Protein AF-A0A9J6PQ79-F1 (afdb_monomer)

Radius of gyration: 10.24 Å; Cα contacts (8 Å, |Δi|>4): 74; chains: 1; bounding box: 23×20×22 Å

Structure (mmCIF, N/CA/C/O backbone):
data_AF-A0A9J6PQ79-F1
#
_entry.id   AF-A0A9J6PQ79-F1
#
loop_
_atom_site.group_PDB
_atom_site.id
_atom_site.type_symbol
_atom_site.label_atom_id
_atom_site.label_alt_id
_atom_site.label_comp_id
_atom_site.label_asym_id
_atom_site.label_entity_id
_atom_site.label_seq_id
_atom_site.pdbx_PDB_ins_code
_atom_site.Cartn_x
_atom_site.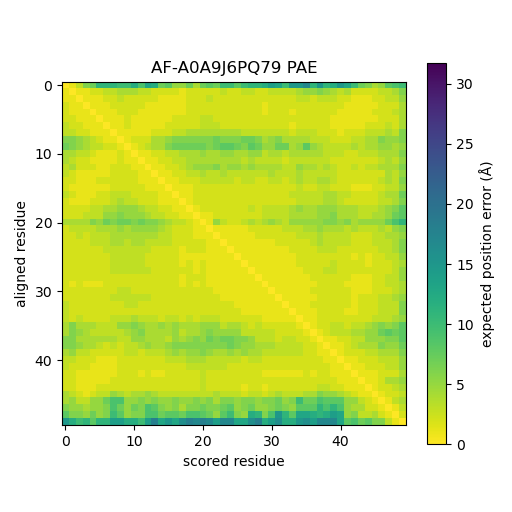Cartn_y
_atom_site.Cartn_z
_atom_site.occupancy
_atom_site.B_iso_or_equiv
_atom_site.auth_seq_id
_atom_site.auth_comp_id
_atom_site.auth_asym_id
_atom_site.auth_atom_id
_atom_site.pdbx_PDB_model_num
ATOM 1 N N . MET A 1 1 ? 6.894 -7.163 -10.742 1.00 82.38 1 MET A N 1
ATOM 2 C CA . MET A 1 1 ? 5.434 -6.993 -10.551 1.00 82.38 1 MET A CA 1
ATOM 3 C C . MET A 1 1 ? 5.187 -7.162 -9.073 1.00 82.38 1 MET A C 1
ATOM 5 O O . MET A 1 1 ? 5.570 -8.203 -8.555 1.00 82.38 1 MET A O 1
ATOM 9 N N . HIS A 1 2 ? 4.605 -6.151 -8.433 1.00 92.44 2 HIS A N 1
ATOM 10 C CA . HIS A 1 2 ? 4.356 -6.137 -6.989 1.00 92.44 2 HIS A CA 1
ATOM 11 C C . HIS A 1 2 ? 2.862 -6.297 -6.743 1.00 92.44 2 HIS A C 1
ATOM 13 O O . HIS A 1 2 ? 2.055 -5.725 -7.480 1.00 92.44 2 HIS A O 1
ATOM 19 N N . GLU A 1 3 ? 2.489 -7.092 -5.747 1.00 95.25 3 GLU A N 1
ATOM 20 C CA . GLU A 1 3 ? 1.097 -7.231 -5.334 1.00 95.25 3 GLU A CA 1
ATOM 21 C C . GLU A 1 3 ? 0.795 -6.245 -4.203 1.00 95.25 3 GLU A C 1
ATOM 23 O O . GLU A 1 3 ? 1.524 -6.149 -3.218 1.00 95.25 3 GLU A O 1
ATOM 28 N N . VAL A 1 4 ? -0.307 -5.521 -4.361 1.00 95.56 4 VAL A N 1
ATOM 29 C CA . VAL A 1 4 ? -0.852 -4.584 -3.385 1.00 95.56 4 VAL A CA 1
ATOM 30 C C . VAL A 1 4 ? -2.168 -5.146 -2.869 1.00 95.56 4 VAL A C 1
ATOM 32 O O . VAL A 1 4 ? -3.022 -5.584 -3.642 1.00 95.56 4 VAL A O 1
ATOM 35 N N . VAL A 1 5 ? -2.341 -5.108 -1.555 1.00 96.38 5 VAL A N 1
ATOM 36 C CA . VAL A 1 5 ? -3.522 -5.586 -0.843 1.00 96.38 5 VAL A CA 1
ATOM 37 C C . VAL A 1 5 ? -4.252 -4.392 -0.243 1.00 96.38 5 VAL A C 1
ATOM 39 O O . VAL A 1 5 ? -3.635 -3.562 0.422 1.00 96.38 5 VAL A O 1
ATOM 42 N N . ALA A 1 6 ? -5.559 -4.309 -0.480 1.00 95.06 6 ALA A N 1
ATOM 43 C CA . ALA A 1 6 ? -6.441 -3.315 0.116 1.00 95.06 6 ALA A CA 1
ATOM 44 C C . ALA A 1 6 ? -7.142 -3.895 1.351 1.00 95.06 6 ALA A C 1
ATOM 46 O O . ALA A 1 6 ? -7.736 -4.976 1.281 1.00 95.06 6 ALA A O 1
ATOM 47 N N . PHE A 1 7 ? -7.105 -3.151 2.451 1.00 95.69 7 PHE A N 1
ATOM 48 C CA . PHE A 1 7 ? -7.768 -3.468 3.712 1.00 95.69 7 PHE A CA 1
ATOM 49 C C . PHE A 1 7 ? -8.839 -2.428 4.038 1.00 95.69 7 PHE A C 1
ATOM 51 O O . PHE A 1 7 ? -8.602 -1.243 3.828 1.00 95.69 7 PHE A O 1
ATOM 58 N N . GLU A 1 8 ? -9.963 -2.874 4.592 1.00 95.12 8 GLU A N 1
ATOM 59 C CA . GLU A 1 8 ? -10.995 -2.059 5.248 1.00 95.12 8 GLU A CA 1
ATOM 60 C C . GLU A 1 8 ? -11.189 -2.622 6.658 1.00 95.12 8 GLU A C 1
ATOM 62 O O . GLU A 1 8 ? -11.417 -3.823 6.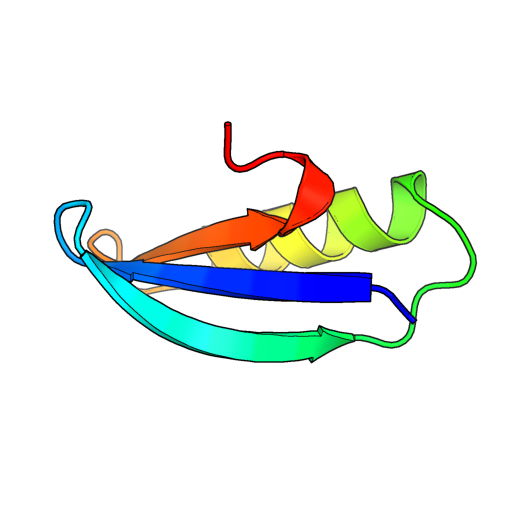788 1.00 95.12 8 GLU A O 1
ATOM 67 N N . ASP A 1 9 ? -11.041 -1.808 7.708 1.00 90.06 9 ASP A N 1
ATOM 68 C CA . ASP A 1 9 ? -11.159 -2.262 9.109 1.00 90.06 9 ASP A CA 1
ATOM 69 C C . ASP A 1 9 ? -10.370 -3.562 9.413 1.00 90.06 9 ASP A C 1
ATOM 71 O O . ASP A 1 9 ? -10.887 -4.508 10.004 1.00 90.06 9 ASP A O 1
ATOM 75 N N . ASP A 1 10 ? -9.114 -3.641 8.959 1.00 86.81 10 ASP A N 1
ATOM 76 C CA . ASP A 1 10 ? -8.231 -4.822 9.055 1.00 86.81 10 ASP A CA 1
ATOM 77 C C . ASP A 1 10 ? -8.698 -6.086 8.294 1.00 86.81 10 ASP A C 1
ATOM 79 O O . ASP A 1 10 ? -8.049 -7.135 8.352 1.00 86.81 10 ASP A O 1
ATOM 83 N N . HIS A 1 11 ? -9.761 -5.999 7.494 1.00 92.12 11 HIS A N 1
ATOM 84 C CA . HIS A 1 11 ? -10.201 -7.059 6.591 1.00 92.12 11 HIS A CA 1
ATOM 85 C C . HIS A 1 11 ? -9.666 -6.839 5.175 1.00 92.12 11 HIS A C 1
ATOM 87 O O . HIS A 1 11 ? -9.886 -5.793 4.569 1.00 92.12 11 HIS A O 1
ATOM 93 N N . GLN A 1 12 ? -8.991 -7.843 4.608 1.00 93.81 12 GLN A N 1
ATOM 94 C CA . GLN A 1 1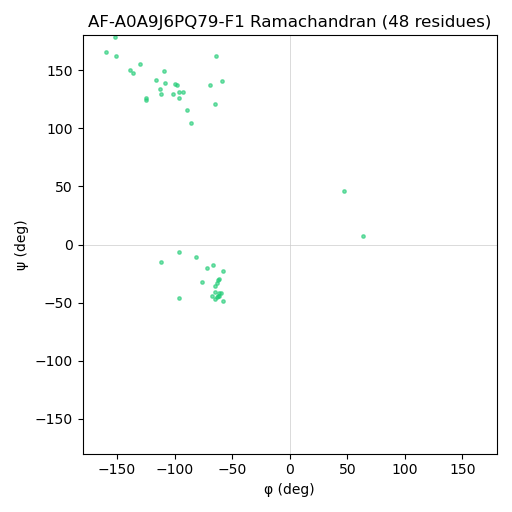2 ? -8.594 -7.807 3.200 1.00 93.81 12 GLN A CA 1
ATOM 95 C C . GLN A 1 12 ? -9.838 -7.821 2.302 1.00 93.81 12 GLN A C 1
ATOM 97 O O . GLN A 1 12 ? -10.616 -8.776 2.326 1.00 93.81 12 GLN A O 1
ATOM 102 N N . VAL A 1 13 ? -9.984 -6.790 1.469 1.00 95.19 13 VAL A N 1
ATOM 103 C CA . VAL A 1 13 ? -11.121 -6.643 0.547 1.00 95.19 13 VAL A CA 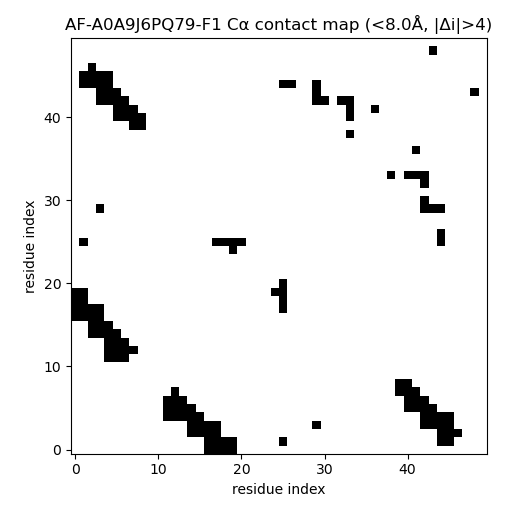1
ATOM 104 C C . VAL A 1 13 ? -10.762 -7.159 -0.845 1.00 95.19 13 VAL A C 1
ATOM 106 O O . VAL A 1 13 ? -11.531 -7.900 -1.457 1.00 95.19 13 VAL A O 1
ATOM 109 N N . PHE A 1 14 ? -9.583 -6.791 -1.354 1.00 94.94 14 PHE A N 1
ATOM 110 C CA . PHE A 1 14 ? -9.065 -7.252 -2.645 1.00 94.94 14 PHE A CA 1
ATOM 111 C C . PHE A 1 14 ? -7.541 -7.094 -2.736 1.00 94.94 14 PHE A C 1
ATOM 113 O O . PHE A 1 14 ? -6.933 -6.377 -1.941 1.00 94.94 14 PHE A O 1
ATOM 120 N N . SER A 1 15 ? -6.923 -7.746 -3.724 1.00 95.81 15 SER A N 1
ATOM 121 C CA . SER A 1 15 ? -5.532 -7.501 -4.116 1.00 95.81 15 SER A CA 1
ATOM 122 C C . SER A 1 15 ? -5.406 -7.300 -5.626 1.00 95.81 15 SER A C 1
ATOM 124 O O . SER A 1 15 ? -6.265 -7.718 -6.408 1.00 95.81 15 SER A O 1
ATOM 126 N N . PHE A 1 16 ? -4.358 -6.593 -6.038 1.00 95.44 16 PHE A N 1
ATOM 127 C CA . PHE A 1 16 ? -4.062 -6.298 -7.437 1.00 95.44 16 PHE A CA 1
ATOM 128 C C . PHE A 1 16 ? -2.558 -6.142 -7.651 1.00 95.44 16 PHE A C 1
ATOM 130 O O . PHE A 1 16 ? -1.802 -5.934 -6.708 1.00 95.44 16 PHE A O 1
ATOM 137 N N . HIS A 1 17 ? -2.120 -6.232 -8.907 1.00 95.56 17 HIS A N 1
ATOM 138 C CA . HIS A 1 17 ? -0.714 -6.061 -9.261 1.00 95.56 17 HIS A CA 1
ATOM 139 C C . HIS A 1 17 ? -0.451 -4.655 -9.789 1.00 95.56 17 HIS A C 1
ATOM 141 O O . HIS A 1 17 ? -1.208 -4.150 -10.621 1.00 95.56 17 HIS A O 1
ATOM 147 N N . ILE A 1 18 ? 0.664 -4.070 -9.363 1.00 94.62 18 ILE A N 1
ATOM 148 C CA . ILE A 1 18 ? 1.215 -2.842 -9.930 1.00 94.62 18 ILE A CA 1
ATOM 149 C C . ILE A 1 18 ? 2.500 -3.140 -10.705 1.00 94.62 18 ILE A C 1
ATOM 151 O O . ILE A 1 18 ? 3.259 -4.073 -10.403 1.00 94.62 18 ILE A O 1
ATOM 155 N N . ALA A 1 19 ? 2.732 -2.335 -11.737 1.00 93.69 19 ALA A N 1
ATOM 156 C CA . ALA A 1 19 ? 4.016 -2.266 -12.410 1.00 93.69 19 ALA A CA 1
ATOM 157 C C . ALA A 1 19 ? 4.862 -1.203 -11.703 1.00 93.69 19 ALA A C 1
ATOM 159 O O . ALA A 1 19 ? 4.493 -0.032 -11.709 1.00 93.69 19 ALA A O 1
ATOM 160 N N . ALA A 1 20 ? 5.964 -1.634 -11.100 1.00 92.81 20 ALA A N 1
ATOM 161 C CA . ALA A 1 20 ? 6.996 -0.784 -10.526 1.00 92.81 20 ALA A CA 1
ATOM 162 C C . ALA A 1 20 ? 8.359 -1.358 -10.934 1.00 92.81 20 ALA A C 1
ATOM 164 O O . ALA A 1 20 ? 8.469 -2.573 -11.150 1.00 92.81 20 ALA A O 1
ATOM 165 N N . ASP A 1 21 ? 9.341 -0.474 -11.106 1.00 92.12 21 ASP A N 1
ATOM 166 C CA . ASP A 1 21 ? 10.690 -0.834 -11.551 1.00 92.12 21 ASP A CA 1
ATOM 167 C C . ASP A 1 21 ? 11.514 -1.473 -10.420 1.00 92.12 21 ASP A C 1
ATOM 169 O O . ASP A 1 21 ? 12.325 -2.365 -10.679 1.00 92.12 21 ASP A O 1
ATOM 173 N N . ASP A 1 22 ? 11.261 -1.058 -9.179 1.00 93.12 22 ASP A N 1
ATOM 174 C CA . ASP A 1 22 ? 11.884 -1.548 -7.952 1.00 93.12 22 ASP A CA 1
ATOM 175 C C . ASP A 1 22 ? 10.939 -1.403 -6.739 1.00 93.12 22 ASP A C 1
ATOM 177 O O . ASP A 1 22 ? 9.803 -0.923 -6.855 1.00 93.12 22 ASP A O 1
ATOM 181 N N . ASP A 1 23 ? 11.421 -1.851 -5.578 1.00 91.88 23 ASP A N 1
ATOM 182 C CA . ASP A 1 23 ? 10.680 -1.843 -4.315 1.00 91.88 23 ASP A CA 1
ATOM 183 C C . ASP A 1 23 ? 10.379 -0.409 -3.837 1.00 91.88 23 ASP A C 1
ATOM 185 O O . ASP A 1 23 ? 9.291 -0.147 -3.328 1.00 91.88 23 ASP A O 1
ATOM 189 N N . GLU A 1 24 ? 11.292 0.544 -4.062 1.00 94.69 24 GLU A N 1
ATOM 190 C CA . GLU A 1 24 ? 11.119 1.950 -3.669 1.00 94.69 24 GLU A CA 1
ATOM 191 C C . GLU A 1 24 ? 9.964 2.593 -4.453 1.00 94.69 24 GLU A C 1
ATOM 193 O O . GLU A 1 24 ? 9.048 3.175 -3.866 1.00 94.69 24 GLU A O 1
ATOM 198 N N . ALA A 1 25 ? 9.922 2.396 -5.773 1.00 95.44 25 ALA A N 1
ATOM 199 C CA . ALA A 1 25 ? 8.823 2.855 -6.619 1.00 95.44 25 ALA A CA 1
ATOM 200 C C . ALA A 1 25 ? 7.480 2.180 -6.268 1.00 95.44 25 ALA A C 1
ATOM 202 O O . ALA A 1 25 ? 6.407 2.791 -6.390 1.00 95.44 25 ALA A O 1
ATOM 203 N N . ALA A 1 26 ? 7.511 0.918 -5.827 1.00 95.12 26 ALA A N 1
ATOM 204 C CA . ALA A 1 26 ? 6.322 0.209 -5.364 1.00 95.12 26 ALA A CA 1
ATOM 205 C C . ALA A 1 26 ? 5.781 0.812 -4.053 1.00 95.12 26 ALA A C 1
ATOM 207 O O . ALA A 1 26 ? 4.574 1.052 -3.938 1.00 95.12 26 ALA A O 1
ATOM 208 N N . GLU A 1 27 ? 6.663 1.117 -3.097 1.00 95.06 27 GLU A N 1
ATOM 209 C CA . GLU A 1 27 ? 6.320 1.779 -1.834 1.00 95.06 27 GLU A CA 1
ATOM 210 C C . GLU A 1 27 ? 5.757 3.191 -2.055 1.00 95.06 27 GLU A C 1
ATOM 212 O O . GLU A 1 27 ? 4.712 3.529 -1.488 1.00 95.06 27 GLU A O 1
ATOM 217 N N . GLU A 1 28 ? 6.372 3.998 -2.927 1.00 96.00 28 GLU A N 1
ATOM 218 C CA . GLU A 1 28 ? 5.861 5.330 -3.280 1.00 96.00 28 GLU A CA 1
ATOM 219 C C . GLU A 1 28 ? 4.454 5.261 -3.891 1.00 96.00 28 GLU A C 1
ATOM 221 O O . GLU A 1 28 ? 3.568 6.045 -3.534 1.00 96.00 28 GLU A O 1
ATOM 226 N N . THR A 1 29 ? 4.209 4.281 -4.766 1.00 95.06 2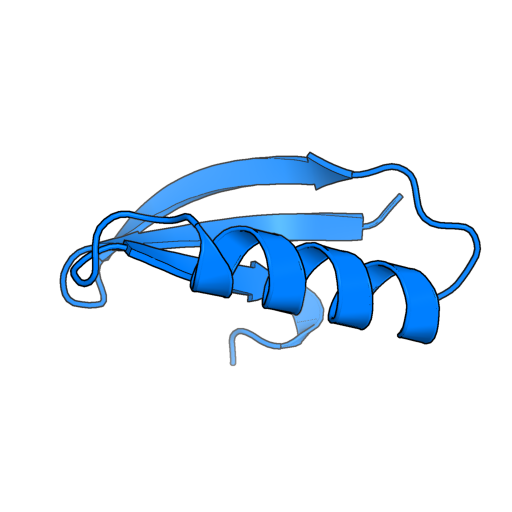9 THR A N 1
ATOM 227 C CA . THR A 1 29 ? 2.887 4.055 -5.369 1.00 95.06 29 THR A CA 1
ATOM 228 C C . THR A 1 29 ? 1.840 3.729 -4.301 1.00 95.06 29 THR A C 1
ATOM 230 O O . THR A 1 29 ? 0.737 4.279 -4.318 1.00 95.06 29 THR A O 1
ATOM 233 N N . VAL A 1 30 ? 2.175 2.868 -3.339 1.00 95.31 30 VAL A N 1
ATOM 234 C CA . VAL A 1 30 ? 1.284 2.516 -2.221 1.00 95.31 30 VAL A CA 1
ATOM 235 C C . VAL A 1 30 ? 1.023 3.725 -1.319 1.00 95.31 30 VAL A C 1
ATOM 237 O O . VAL A 1 30 ? -0.122 3.963 -0.926 1.00 95.31 30 VAL A O 1
ATOM 240 N N . ALA A 1 31 ? 2.041 4.542 -1.040 1.00 95.38 31 ALA A N 1
ATOM 241 C CA . ALA A 1 31 ? 1.883 5.783 -0.286 1.00 95.38 31 ALA A CA 1
ATOM 242 C C . ALA A 1 31 ? 0.948 6.773 -1.003 1.00 95.38 31 ALA A C 1
ATOM 244 O O . ALA A 1 31 ? 0.067 7.368 -0.375 1.00 95.38 31 ALA A O 1
ATOM 245 N N . MET A 1 32 ? 1.073 6.904 -2.328 1.00 95.75 32 MET A N 1
ATOM 246 C CA . MET A 1 32 ? 0.161 7.714 -3.138 1.00 95.75 32 MET A CA 1
ATOM 247 C C . MET A 1 32 ? -1.280 7.194 -3.087 1.00 95.75 32 MET A C 1
ATOM 249 O O . MET A 1 32 ? -2.208 7.991 -2.909 1.00 95.75 32 MET A O 1
ATOM 253 N N . LEU A 1 33 ? -1.483 5.878 -3.200 1.00 94.38 33 LEU A N 1
ATOM 254 C CA . LEU A 1 33 ? -2.806 5.262 -3.087 1.00 94.38 33 LEU A CA 1
ATOM 255 C C . LEU A 1 33 ? -3.443 5.586 -1.732 1.00 94.38 33 LEU A C 1
ATOM 257 O O . LEU A 1 33 ? -4.553 6.107 -1.696 1.00 94.38 33 LEU A O 1
ATOM 261 N N . ASN A 1 34 ? -2.709 5.401 -0.635 1.00 95.19 34 ASN A N 1
ATOM 262 C CA . ASN A 1 34 ? -3.181 5.734 0.712 1.00 95.19 34 ASN A CA 1
ATOM 263 C C . ASN A 1 34 ? -3.484 7.227 0.908 1.00 95.19 34 ASN A C 1
ATOM 265 O O . ASN A 1 34 ? -4.385 7.573 1.664 1.00 95.19 34 ASN A O 1
ATOM 269 N N . SER A 1 35 ? -2.785 8.126 0.207 1.00 95.94 35 SER A N 1
ATOM 270 C CA . SER A 1 35 ? -3.066 9.568 0.289 1.00 95.94 35 SER A CA 1
ATOM 271 C C . SER A 1 35 ? -4.373 9.992 -0.400 1.00 95.94 35 SER A C 1
ATOM 273 O O . SER A 1 35 ? -4.900 11.066 -0.110 1.00 95.94 35 SER A O 1
ATOM 275 N N . THR A 1 36 ? -4.885 9.168 -1.322 1.00 93.75 36 THR A N 1
ATOM 276 C CA . THR A 1 36 ? -6.080 9.464 -2.137 1.00 93.75 36 THR A CA 1
ATOM 277 C C . THR A 1 36 ? -7.280 8.580 -1.809 1.00 93.75 36 THR A C 1
ATOM 279 O O . THR A 1 36 ? -8.402 8.896 -2.210 1.00 93.75 36 THR A O 1
ATOM 282 N N . ALA A 1 37 ? -7.055 7.483 -1.089 1.00 90.00 37 ALA A N 1
ATOM 283 C CA . ALA A 1 37 ? -8.078 6.546 -0.666 1.00 90.00 37 ALA A CA 1
ATOM 284 C C . ALA A 1 37 ? -9.094 7.176 0.295 1.00 90.00 37 ALA A C 1
ATOM 286 O O . ALA A 1 37 ? -8.840 8.193 0.945 1.00 90.00 37 ALA A O 1
ATOM 287 N N . HIS A 1 38 ? -10.245 6.516 0.432 1.00 92.06 38 HIS A N 1
ATOM 288 C CA . HIS A 1 38 ? -11.102 6.744 1.591 1.00 92.06 38 HIS A CA 1
ATOM 289 C C . HIS A 1 38 ? -10.303 6.421 2.871 1.00 92.06 38 HIS A C 1
ATOM 291 O O . HIS A 1 38 ? -9.568 5.437 2.852 1.00 92.06 38 HIS A O 1
ATOM 297 N N . PRO A 1 39 ? -10.434 7.189 3.968 1.00 88.38 39 PRO A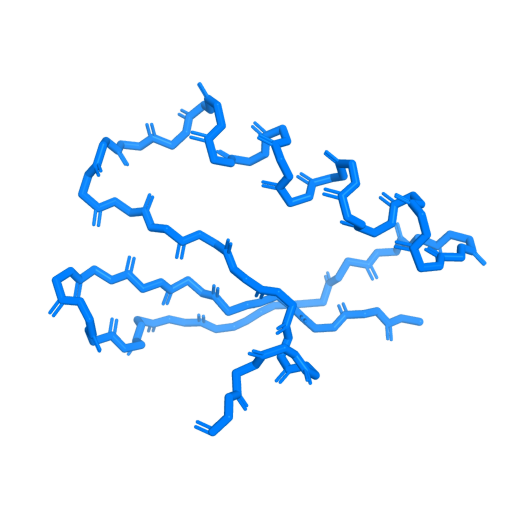 N 1
ATOM 298 C CA . PRO A 1 39 ? -9.648 6.987 5.194 1.00 88.38 39 PRO A CA 1
ATOM 299 C C . PRO A 1 39 ? -9.784 5.594 5.824 1.00 88.38 39 PRO A C 1
ATOM 301 O O . PRO A 1 39 ? -8.888 5.173 6.548 1.00 88.38 39 PRO A O 1
ATOM 304 N N . ASP A 1 40 ? -10.872 4.885 5.530 1.00 93.00 40 ASP A N 1
ATOM 305 C CA . ASP A 1 40 ? -11.109 3.521 6.022 1.00 93.00 40 ASP A CA 1
ATOM 306 C C . ASP A 1 40 ? -10.370 2.455 5.193 1.00 93.00 40 ASP A C 1
ATOM 308 O O . ASP A 1 40 ? -10.307 1.295 5.592 1.00 93.00 40 ASP A O 1
ATOM 312 N N . ILE A 1 41 ? -9.800 2.838 4.043 1.00 94.25 41 ILE A N 1
ATOM 313 C CA . ILE A 1 41 ? -9.049 1.947 3.161 1.00 94.25 41 I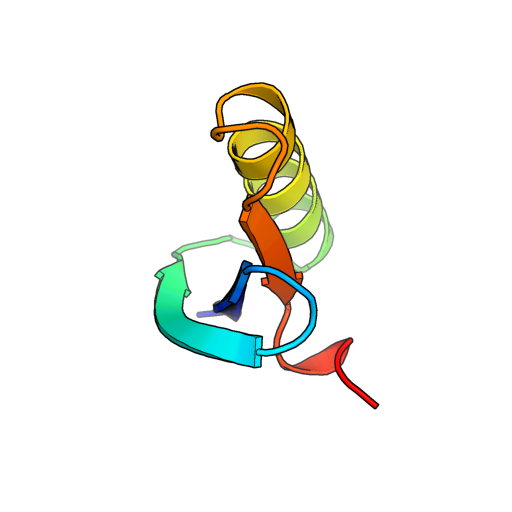LE A CA 1
ATOM 314 C C . ILE A 1 41 ? -7.549 2.149 3.360 1.00 94.25 41 ILE A C 1
ATOM 316 O O . ILE A 1 41 ? -7.034 3.260 3.248 1.00 94.25 41 ILE A O 1
ATOM 320 N N . ASN A 1 42 ? -6.839 1.043 3.573 1.00 94.69 42 ASN A N 1
ATOM 321 C CA . ASN A 1 42 ? -5.386 1.013 3.679 1.00 94.69 42 ASN A CA 1
ATOM 322 C C . ASN A 1 42 ? -4.783 0.016 2.684 1.00 94.69 42 ASN A C 1
ATOM 324 O O . ASN A 1 42 ? -5.128 -1.165 2.679 1.00 94.69 42 ASN A O 1
ATOM 328 N N . PHE A 1 43 ? -3.848 0.481 1.869 1.00 95.75 43 PHE A N 1
ATOM 329 C CA . PHE A 1 43 ? -3.094 -0.317 0.914 1.00 95.75 43 PHE A CA 1
ATOM 330 C C . PHE A 1 43 ? -1.729 -0.707 1.490 1.00 95.75 43 PHE A C 1
ATOM 332 O O . PHE A 1 43 ? -1.034 0.125 2.074 1.00 95.75 43 PHE A O 1
ATOM 339 N N . LYS A 1 44 ? -1.324 -1.966 1.293 1.00 95.94 44 LYS A N 1
ATOM 340 C CA . LYS A 1 44 ? -0.010 -2.501 1.694 1.00 95.94 44 LYS A CA 1
ATOM 341 C C . LYS A 1 44 ? 0.560 -3.404 0.604 1.00 95.94 44 LYS A C 1
ATOM 343 O O . LYS A 1 44 ? -0.206 -4.061 -0.096 1.00 95.94 44 LYS A O 1
ATOM 348 N N . LEU A 1 45 ? 1.883 -3.482 0.483 1.00 95.38 45 LEU A N 1
ATOM 349 C CA . LEU A 1 45 ? 2.527 -4.501 -0.356 1.00 95.38 45 LEU A CA 1
ATOM 350 C C . LEU A 1 45 ? 2.335 -5.881 0.284 1.00 95.38 45 LEU A C 1
ATOM 352 O O . LEU A 1 45 ? 2.485 -6.003 1.501 1.00 95.38 45 LEU A O 1
ATOM 356 N N . SER A 1 46 ? 2.011 -6.918 -0.492 1.00 91.00 46 SER A N 1
ATOM 357 C CA . SER A 1 46 ? 1.697 -8.245 0.069 1.00 91.00 46 SER A CA 1
ATOM 358 C C . SER A 1 46 ? 2.868 -8.864 0.835 1.00 91.00 46 SER A C 1
ATOM 360 O O . SER A 1 46 ? 2.655 -9.536 1.838 1.00 91.00 46 SER A O 1
ATOM 362 N N . GLU A 1 47 ? 4.104 -8.541 0.454 1.00 85.38 47 GLU A N 1
ATOM 363 C CA . GLU A 1 47 ? 5.327 -8.935 1.167 1.00 85.38 47 GLU A CA 1
ATOM 364 C C . GLU A 1 47 ? 5.493 -8.290 2.555 1.00 85.38 47 GLU A C 1
ATOM 366 O O . GLU A 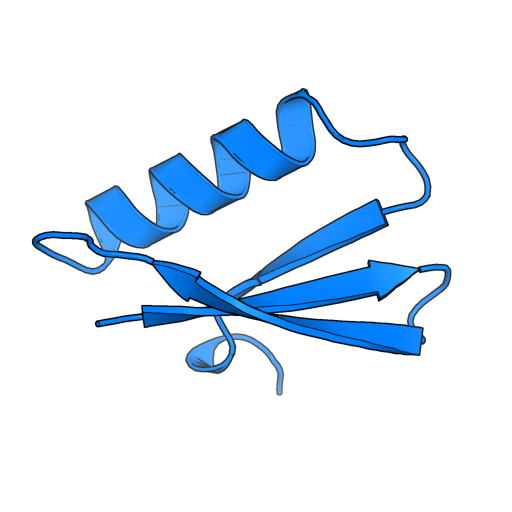1 47 ? 6.247 -8.790 3.386 1.00 85.38 47 GLU A O 1
ATOM 371 N N . THR A 1 48 ? 4.765 -7.203 2.829 1.00 81.38 48 THR A N 1
ATOM 372 C CA . THR A 1 48 ? 4.782 -6.492 4.122 1.00 81.38 48 THR A CA 1
ATOM 373 C C . THR A 1 48 ? 3.655 -6.920 5.063 1.00 81.38 48 THR A C 1
ATOM 375 O O . THR A 1 48 ? 3.608 -6.488 6.218 1.00 81.38 48 THR A O 1
ATOM 378 N N . VAL A 1 49 ? 2.733 -7.759 4.585 1.00 77.31 49 VAL A N 1
ATOM 379 C CA . VAL A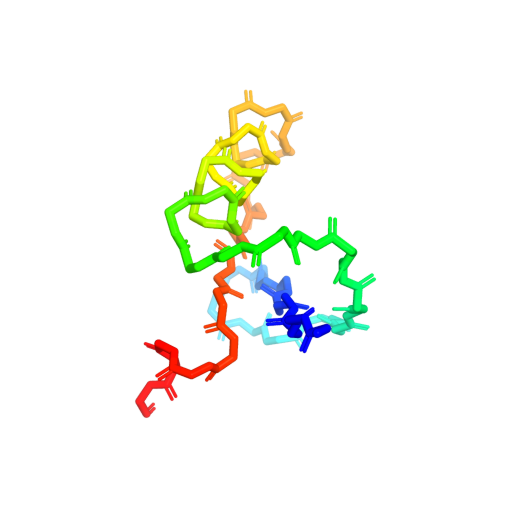 1 49 ? 1.649 -8.325 5.391 1.00 77.31 49 VAL A CA 1
ATOM 380 C C . VAL A 1 49 ? 2.193 -9.581 6.082 1.00 77.31 49 VAL A C 1
ATOM 382 O O . VAL A 1 49 ? 2.414 -10.599 5.431 1.00 77.31 49 VAL A O 1
ATOM 385 N N . ALA A 1 50 ? 2.475 -9.469 7.386 1.00 58.69 50 ALA A N 1
ATOM 386 C CA . ALA A 1 50 ? 3.009 -10.546 8.232 1.00 58.69 50 ALA A CA 1
ATOM 387 C C . ALA A 1 50 ? 1.956 -11.590 8.633 1.00 58.69 50 ALA A C 1
ATOM 389 O O . ALA A 1 50 ? 0.783 -11.198 8.834 1.00 58.69 50 ALA A O 1
#

Sequence (50 aa):
MHEVVAFEDDHQVFSFHIAADDDEAAEETVAMLNSTAHPDINFKLSETVA

Mean predicted aligned error: 3.12 Å

Solvent-accessible surface area (backbone atoms only — not comparable to full-atom values): 2996 Å² total; per-residue (Å²): 115,45,48,38,33,35,25,44,90,88,38,80,76,51,71,50,77,46,89,44,95,47,70,67,54,43,50,52,50,38,53,52,49,45,75,72,44,60,91,64,41,46,55,43,49,52,90,75,63,129

Organism: NCBI:txid2978220

Nearest PDB structures (foldseek):
  4iou-assembly3_C  TM=4.561E-01  e=4.142E+00  Homo sapiens
  5kho-assembly1_A  TM=4.636E-01  e=7.865E+00  Homo sapiens
  2p8e-assembly2_B  TM=3.121E-01  e=4.709E+00  Homo sapiens

Secondary structure (DSSP, 8-state):
-EEEEEEETTEEEEEEEE--SSHHHHHHHHHHHHHHS-TTEEEEEGGG--

pLDDT: mean 92.32, std 6.25, range [58.69, 96.38]

Foldseek 3Di:
DWKKFKDAPNDTPDIDDDDDPDPVRVVVVQVVCCVPDDVRIHMDTPVPPD